Protein AF-A0A942NLH2-F1 (afdb_monomer)

Sequence (158 aa):
MKTIYLIAAFLFSISAQAQQSLKGAYQSKLDSEVIICLMDGYFVETKYNANTKTFNYTWGGPFVKEGNKLNITIHFDSRDKGIVGKTKEIAFGEKHYELIDKGENVLAGNWRMSGRKNGDQFTENPLRARRTYKLLTGTRFQWMAINIDTGEFSGTGG

Solvent-accessible surface area (backbone atoms only — not comparable to full-atom values): 8993 Å² total; per-residue (Å²): 141,83,89,82,82,83,83,82,80,80,81,80,78,78,77,77,74,75,71,77,74,70,52,11,28,30,33,30,73,88,42,79,44,32,39,36,42,26,26,87,49,32,37,38,40,37,34,43,40,81,89,80,69,43,81,75,45,43,35,31,25,47,47,47,80,54,91,56,28,35,44,28,40,25,33,33,29,71,86,48,39,91,53,35,71,38,75,47,78,43,81,44,50,78,90,47,32,45,82,78,33,75,33,75,45,96,75,36,32,64,45,67,63,55,52,49,74,60,87,93,47,75,45,81,40,73,96,56,56,64,44,40,43,36,41,25,22,56,88,52,54,41,36,40,36,35,17,46,79,77,10,48,65,78,49,70,54,107

pLDDT: mean 90.72, std 15.62, range [37.44, 98.81]

Mean predicted aligned error: 7.32 Å

Foldseek 3Di:
DDDDDDDDDDPPPPPPPPDPFDAAKKAWPVARQWIWGGFPQKIKIWRADPVVRDGDWMWIAGWDDDPQKIWTQTQAIPVDLPCQRPIDIDGHDPVTIDGPARLDDPPAHWDKDQWDDDPPDTGGDPDAQFTWIWHDRPPDIKIWTAGRVRNDTPDMDD

Secondary structure (DSSP, 8-state):
-----------------------EEEEESS-TTEEEEEETTEEEEEEEETTTTEEEEEEEEEEEEETTEEEEE-SEESS-GGGTT-EEEEE-STTTEEEEE---STT-EEEE--EEEETTEEEE--S-SEEEEEEE-SS-EEEEEEETTT--EEEEE-

Radius of gyration: 21.12 Å; Cα contacts (8 Å, |Δi|>4): 350; chains: 1; bounding box: 63×53×56 Å

Structure (mmCIF, N/CA/C/O backbone):
data_AF-A0A942NLH2-F1
#
_entry.id   AF-A0A942NLH2-F1
#
loop_
_atom_site.group_PDB
_atom_site.id
_atom_site.type_symbol
_atom_site.label_atom_id
_atom_site.label_alt_id
_atom_site.label_comp_id
_atom_site.label_asym_id
_atom_site.label_entity_id
_atom_site.label_seq_id
_atom_site.pdbx_PDB_ins_code
_atom_site.Cartn_x
_atom_site.Cartn_y
_atom_site.Cartn_z
_atom_site.occupancy
_atom_site.B_iso_or_equiv
_atom_site.auth_seq_id
_atom_site.auth_comp_id
_atom_site.auth_asym_id
_atom_site.auth_atom_id
_atom_site.pdbx_PDB_model_num
ATOM 1 N N . MET A 1 1 ? -50.111 -36.003 -39.743 1.00 45.56 1 MET A N 1
ATOM 2 C CA . MET A 1 1 ? -48.970 -36.079 -38.803 1.00 45.56 1 MET A CA 1
ATOM 3 C C . MET A 1 1 ? -47.982 -34.976 -39.133 1.00 45.56 1 MET A C 1
ATOM 5 O O . MET A 1 1 ? -47.483 -34.989 -40.249 1.00 45.56 1 MET A O 1
ATOM 9 N N . LYS A 1 2 ? -47.744 -34.039 -38.210 1.00 37.44 2 LYS A N 1
ATOM 10 C CA . LYS A 1 2 ? -46.516 -33.228 -38.085 1.00 37.44 2 LYS A CA 1
ATOM 11 C C . LYS A 1 2 ? -46.688 -32.338 -36.851 1.00 37.44 2 LYS A C 1
ATOM 13 O O . LYS A 1 2 ? -47.307 -31.283 -36.915 1.00 37.44 2 LYS A O 1
ATOM 18 N N . THR A 1 3 ? -46.224 -32.836 -35.713 1.00 43.56 3 THR A N 1
ATOM 19 C CA . THR A 1 3 ? -46.195 -32.102 -34.445 1.00 43.56 3 THR A CA 1
ATOM 20 C C . THR A 1 3 ? -44.992 -31.163 -34.485 1.00 43.56 3 THR A C 1
ATOM 22 O O . THR A 1 3 ? -43.865 -31.628 -34.634 1.00 43.56 3 THR A O 1
ATOM 25 N N . ILE A 1 4 ? -45.223 -29.853 -34.414 1.00 52.38 4 ILE A N 1
ATOM 26 C CA . ILE A 1 4 ? -44.161 -28.843 -34.338 1.00 52.38 4 ILE A CA 1
ATOM 27 C C . ILE A 1 4 ? -43.930 -28.544 -32.857 1.00 52.38 4 ILE A C 1
ATOM 29 O O . ILE A 1 4 ? -44.829 -28.054 -32.178 1.00 52.38 4 ILE A O 1
ATOM 33 N N . TYR A 1 5 ? -42.738 -28.860 -32.356 1.00 49.03 5 TYR A N 1
ATOM 34 C CA . TYR A 1 5 ? -42.312 -28.493 -31.008 1.00 49.03 5 TYR A CA 1
ATOM 35 C C . TYR A 1 5 ? -41.670 -27.104 -31.042 1.00 49.03 5 TYR A C 1
ATOM 37 O O . TYR A 1 5 ? -40.651 -26.901 -31.700 1.00 49.03 5 TYR A O 1
ATOM 45 N N . LEU A 1 6 ? -42.274 -26.149 -30.333 1.00 46.84 6 LEU A N 1
ATOM 46 C CA . LEU A 1 6 ? -41.715 -24.820 -30.110 1.00 46.84 6 LEU A CA 1
ATOM 47 C C . LEU A 1 6 ? -40.784 -24.895 -28.887 1.00 46.84 6 LEU A C 1
ATOM 49 O O . LEU A 1 6 ? -41.248 -25.020 -27.756 1.00 46.84 6 LEU A O 1
ATOM 53 N N . ILE A 1 7 ? -39.470 -24.874 -29.108 1.00 54.62 7 ILE A N 1
ATOM 54 C CA . ILE A 1 7 ? -38.478 -24.824 -28.027 1.00 54.62 7 ILE A CA 1
ATOM 55 C C . ILE A 1 7 ? -38.330 -23.360 -27.604 1.00 54.62 7 ILE A C 1
ATOM 57 O O . ILE A 1 7 ? -37.753 -22.551 -28.328 1.00 54.62 7 ILE A O 1
ATOM 61 N N . ALA A 1 8 ? -38.867 -23.012 -26.436 1.00 54.28 8 ALA A N 1
ATOM 62 C CA . ALA A 1 8 ? -38.636 -21.718 -25.805 1.00 54.28 8 ALA A CA 1
ATOM 63 C C . ALA A 1 8 ? -37.242 -21.712 -25.155 1.00 54.28 8 ALA A C 1
ATOM 65 O O . ALA A 1 8 ? -37.018 -22.361 -24.134 1.00 54.28 8 ALA A O 1
ATOM 66 N N . ALA A 1 9 ? -36.290 -21.001 -25.761 1.00 54.25 9 ALA A N 1
ATOM 67 C CA . ALA A 1 9 ? -34.966 -20.786 -25.187 1.00 54.25 9 ALA A CA 1
ATOM 68 C C . ALA A 1 9 ? -35.055 -19.751 -24.053 1.00 54.25 9 ALA A C 1
ATOM 70 O O . ALA A 1 9 ? -35.265 -18.562 -24.291 1.00 54.25 9 ALA A O 1
ATOM 71 N N . PHE A 1 10 ? -34.908 -20.210 -22.811 1.00 53.69 10 PHE A N 1
ATOM 72 C CA . PHE A 1 10 ? -34.820 -19.352 -21.632 1.00 53.69 10 PHE A CA 1
ATOM 73 C C . PHE A 1 10 ? -33.417 -18.723 -21.589 1.00 53.69 10 PHE A C 1
ATOM 75 O O . PHE A 1 10 ? -32.443 -19.371 -21.206 1.00 53.69 10 PHE A O 1
ATOM 82 N N . LEU A 1 11 ? -33.293 -17.470 -22.031 1.00 49.75 11 LEU A N 1
ATOM 83 C CA . LEU A 1 11 ? -32.076 -16.675 -21.862 1.00 49.75 11 LEU A CA 1
ATOM 84 C C . LEU A 1 11 ? -31.926 -16.330 -20.375 1.00 49.75 11 LEU A C 1
ATOM 86 O O . LEU A 1 11 ? -32.541 -15.390 -19.876 1.00 49.75 11 LEU A O 1
ATOM 90 N N . PHE A 1 12 ? -31.119 -17.109 -19.655 1.00 51.16 12 PHE A N 1
ATOM 91 C CA . PHE A 1 12 ? -30.641 -16.728 -18.330 1.00 51.16 12 PHE A CA 1
ATOM 92 C C . PHE A 1 12 ? -29.673 -15.551 -18.487 1.00 51.16 12 PHE A C 1
ATOM 94 O O . PHE A 1 12 ? -28.493 -15.723 -18.790 1.00 51.16 12 PHE A O 1
ATOM 101 N N . SER A 1 13 ? -30.184 -14.338 -18.297 1.00 52.41 13 SER A N 1
ATOM 102 C CA . SER A 1 13 ? -29.369 -13.139 -18.136 1.00 52.41 13 SER A CA 1
ATOM 103 C C . SER A 1 13 ? -28.588 -13.261 -16.829 1.00 52.41 13 SER A C 1
ATOM 105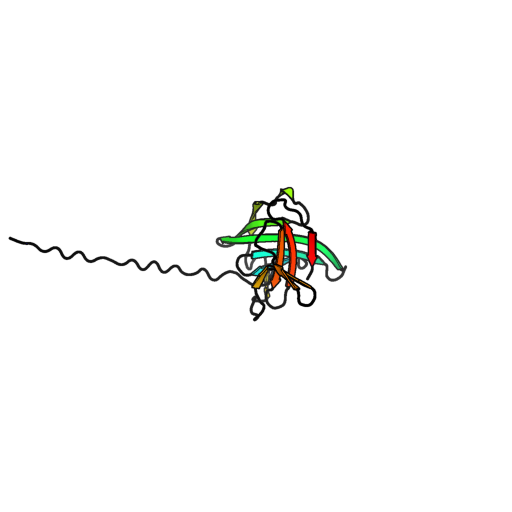 O O . SER A 1 13 ? -29.092 -12.917 -15.761 1.00 52.41 13 SER A O 1
ATOM 107 N N . ILE A 1 14 ? -27.360 -13.778 -16.893 1.00 56.88 14 ILE A N 1
ATOM 108 C CA . ILE A 1 14 ? -26.414 -13.691 -15.780 1.00 56.88 14 ILE A CA 1
ATOM 109 C C . ILE A 1 14 ? -26.035 -12.214 -15.663 1.00 56.88 14 ILE A C 1
ATOM 111 O O . ILE A 1 14 ? -25.133 -11.726 -16.343 1.00 56.88 14 ILE A O 1
ATOM 115 N N . SER A 1 15 ? -26.753 -11.472 -14.825 1.00 53.16 15 SER A N 1
ATOM 116 C CA . SER A 1 15 ? -26.301 -10.163 -14.378 1.00 53.16 15 SER A CA 1
ATOM 117 C C . SER A 1 15 ? -25.074 -10.389 -13.500 1.00 53.16 15 SER A C 1
ATOM 119 O O . SER A 1 15 ? -25.201 -10.686 -12.312 1.00 53.16 15 SER A O 1
ATOM 121 N N . ALA A 1 16 ? -23.880 -10.287 -14.083 1.00 48.81 16 ALA A N 1
ATOM 122 C CA . ALA A 1 16 ? -22.665 -10.098 -13.310 1.00 48.81 16 ALA A CA 1
ATOM 123 C C . ALA A 1 16 ? -22.817 -8.760 -12.575 1.00 48.81 16 ALA A C 1
ATOM 125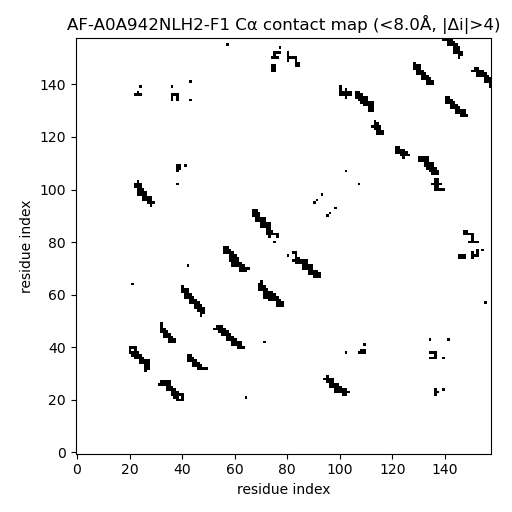 O O . ALA A 1 16 ? -22.589 -7.695 -13.148 1.00 48.81 16 ALA A O 1
ATOM 126 N N . GLN A 1 17 ? -23.281 -8.795 -11.323 1.00 48.09 17 GLN A N 1
ATOM 127 C CA . GLN A 1 17 ? -23.164 -7.644 -10.442 1.00 48.09 17 GLN A CA 1
ATOM 128 C C . GLN A 1 17 ? -21.669 -7.375 -10.306 1.00 48.09 17 GLN A C 1
ATOM 130 O O . GLN A 1 17 ? -20.951 -8.134 -9.657 1.00 48.09 17 GLN A O 1
ATOM 135 N N . ALA A 1 18 ? -21.186 -6.331 -10.981 1.00 47.88 18 ALA A N 1
ATOM 136 C CA . ALA A 1 18 ? -19.848 -5.820 -10.758 1.00 47.88 18 ALA A CA 1
ATOM 137 C C . ALA A 1 18 ? -19.754 -5.490 -9.267 1.00 47.88 18 ALA A C 1
ATOM 139 O O . ALA A 1 18 ? -20.413 -4.567 -8.788 1.00 47.88 18 ALA A O 1
ATOM 140 N N . GLN A 1 19 ? -19.004 -6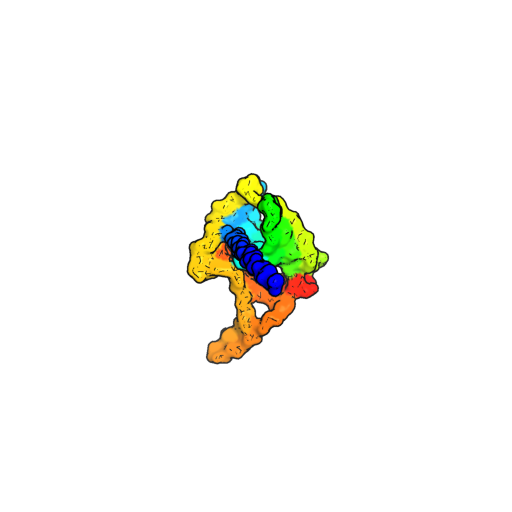.301 -8.520 1.00 51.44 19 GLN A N 1
ATOM 141 C CA . GLN A 1 19 ? -18.773 -6.059 -7.108 1.00 51.44 19 GLN A CA 1
ATOM 142 C C . GLN A 1 19 ? -18.157 -4.670 -6.991 1.00 51.44 19 GLN A C 1
ATOM 144 O O . GLN A 1 19 ? -17.072 -4.429 -7.521 1.00 51.44 19 GLN A O 1
ATOM 149 N N . GLN A 1 20 ? -18.873 -3.747 -6.348 1.00 58.09 20 GLN A N 1
ATOM 150 C CA . GLN A 1 20 ? -18.378 -2.398 -6.132 1.00 58.09 20 GLN A CA 1
ATOM 151 C C . GLN A 1 20 ? -17.035 -2.521 -5.408 1.00 58.09 20 GLN A C 1
ATOM 153 O O . GLN A 1 20 ? -16.955 -3.088 -4.315 1.00 58.09 20 GLN A O 1
ATOM 158 N N . SER A 1 21 ? -15.960 -2.096 -6.073 1.00 77.12 21 SER A N 1
ATOM 159 C CA . SER A 1 21 ? -14.607 -2.309 -5.576 1.00 77.12 21 SER A CA 1
ATOM 160 C C . SER A 1 21 ? -14.449 -1.558 -4.260 1.00 77.12 21 SER A C 1
ATOM 162 O O . SER A 1 21 ? -14.579 -0.331 -4.229 1.00 77.12 21 SER A O 1
ATOM 164 N N . LEU A 1 22 ? -14.185 -2.293 -3.178 1.00 93.69 22 LEU A N 1
ATOM 165 C CA . LEU A 1 22 ? -13.861 -1.710 -1.883 1.00 93.69 22 LEU A CA 1
ATOM 166 C C . LEU A 1 22 ? -12.713 -0.707 -2.065 1.00 93.69 22 LEU A C 1
ATOM 168 O O . LEU A 1 22 ? -11.671 -1.051 -2.623 1.00 93.69 22 LEU A O 1
ATOM 172 N N . LYS A 1 23 ? -12.917 0.527 -1.607 1.00 96.81 23 LYS A N 1
ATOM 173 C CA . LYS A 1 23 ? -11.959 1.620 -1.756 1.00 96.81 23 LYS A CA 1
ATOM 174 C C . LYS A 1 23 ? -12.015 2.568 -0.566 1.00 96.81 23 LYS A C 1
ATOM 176 O O . LYS A 1 23 ? -13.016 2.606 0.144 1.00 96.81 23 LYS A O 1
ATOM 181 N N . GLY A 1 24 ? -10.959 3.353 -0.399 1.00 97.62 24 GLY A N 1
ATOM 182 C CA . GLY A 1 24 ? -10.841 4.356 0.653 1.00 97.62 24 GLY A CA 1
ATOM 183 C C . GLY A 1 24 ? -9.608 4.154 1.521 1.00 97.62 24 GLY A C 1
ATOM 184 O O . GLY A 1 24 ? -8.810 3.244 1.285 1.00 97.62 24 GLY A O 1
ATOM 185 N N . ALA A 1 25 ? -9.448 5.017 2.518 1.00 98.38 25 ALA A N 1
ATOM 186 C CA . ALA A 1 25 ? -8.442 4.853 3.555 1.00 98.38 25 ALA A CA 1
ATOM 187 C C . ALA A 1 25 ? -9.105 4.544 4.895 1.00 98.38 25 ALA A C 1
ATOM 189 O O . ALA A 1 25 ? -10.146 5.104 5.249 1.00 98.38 25 ALA A O 1
ATOM 190 N N . TYR A 1 26 ? -8.473 3.647 5.634 1.00 98.50 26 TYR A N 1
ATOM 191 C CA . TYR A 1 26 ? -8.993 3.057 6.849 1.00 98.50 26 TYR A CA 1
ATOM 192 C C . TYR A 1 26 ? -7.927 3.119 7.936 1.00 98.50 26 TYR A C 1
ATOM 194 O O . TYR A 1 26 ? -6.792 2.705 7.710 1.00 98.50 26 TYR A O 1
ATOM 202 N N . GLN A 1 27 ? -8.286 3.614 9.113 1.00 98.56 27 GLN A N 1
ATOM 203 C CA . GLN A 1 27 ? -7.422 3.596 10.288 1.00 98.56 27 GLN A CA 1
ATOM 204 C C . GLN A 1 27 ? -7.740 2.370 11.139 1.00 98.56 27 GLN A C 1
ATOM 206 O O . GLN A 1 27 ? -8.907 2.040 11.353 1.00 98.56 27 GLN A O 1
ATOM 211 N N . SER A 1 28 ? -6.713 1.673 11.620 1.00 98.44 28 SER A N 1
ATOM 212 C CA . SER A 1 28 ? -6.903 0.572 12.565 1.00 98.44 28 SER A CA 1
ATOM 213 C C . SER A 1 28 ? -7.409 1.096 13.906 1.00 98.44 28 SER A C 1
ATOM 215 O O . SER A 1 28 ? -6.860 2.040 14.470 1.00 98.44 28 SER A O 1
ATOM 217 N N . LYS A 1 29 ? -8.435 0.436 14.450 1.00 98.31 29 LYS A N 1
ATOM 218 C CA . LYS A 1 29 ? -8.952 0.726 15.796 1.00 98.31 29 LYS A CA 1
ATOM 219 C C . LYS A 1 29 ? -8.059 0.171 16.908 1.00 98.31 29 LYS A C 1
ATOM 221 O O . LYS A 1 29 ? -8.173 0.608 18.046 1.00 98.31 29 LYS A O 1
ATOM 226 N N . LEU A 1 30 ? -7.195 -0.797 16.591 1.00 97.75 30 LEU A N 1
ATOM 227 C CA . LEU A 1 30 ? -6.228 -1.364 17.537 1.00 97.75 30 LEU A CA 1
ATOM 228 C C . LEU A 1 30 ? -4.980 -0.482 17.671 1.00 97.75 30 LEU A C 1
ATOM 230 O O . LEU A 1 30 ? -4.381 -0.422 18.740 1.00 97.75 30 LEU A O 1
ATOM 234 N N . ASP A 1 31 ? -4.581 0.168 16.579 1.00 97.75 31 ASP A N 1
ATOM 235 C CA . ASP A 1 31 ? -3.362 0.969 16.497 1.00 97.75 31 ASP A CA 1
ATOM 236 C C . ASP A 1 31 ? -3.566 2.113 15.498 1.00 97.75 31 ASP A C 1
ATOM 238 O O . ASP A 1 31 ? -3.544 1.903 14.285 1.00 97.75 31 ASP A O 1
ATOM 242 N N . SER A 1 32 ? -3.766 3.330 16.002 1.00 97.19 32 SER A N 1
ATOM 243 C CA . SER A 1 32 ? -4.086 4.497 15.174 1.00 97.19 32 SER A CA 1
ATOM 244 C C . SER A 1 32 ? -2.944 4.933 14.244 1.00 97.19 32 SER A C 1
ATOM 246 O O . SER A 1 32 ? -3.182 5.718 13.323 1.00 97.19 32 SER A O 1
ATOM 248 N N . GLU A 1 33 ? -1.727 4.405 14.424 1.00 98.00 33 GLU A N 1
ATOM 249 C CA . GLU A 1 33 ? -0.593 4.617 13.514 1.00 98.00 33 GLU A CA 1
ATOM 250 C C . GLU A 1 33 ? -0.668 3.749 12.250 1.00 98.00 33 GLU A C 1
ATOM 252 O O . GLU A 1 33 ? 0.100 3.969 11.310 1.00 98.00 33 GLU A O 1
ATOM 257 N N . VAL A 1 34 ? -1.557 2.749 12.225 1.00 98.56 34 VAL A N 1
ATOM 258 C CA . VAL A 1 34 ? -1.739 1.833 11.095 1.00 98.56 34 VAL A CA 1
ATOM 259 C C . VAL A 1 34 ? -2.859 2.337 10.194 1.00 98.56 34 VAL A C 1
ATOM 261 O O . VAL A 1 34 ?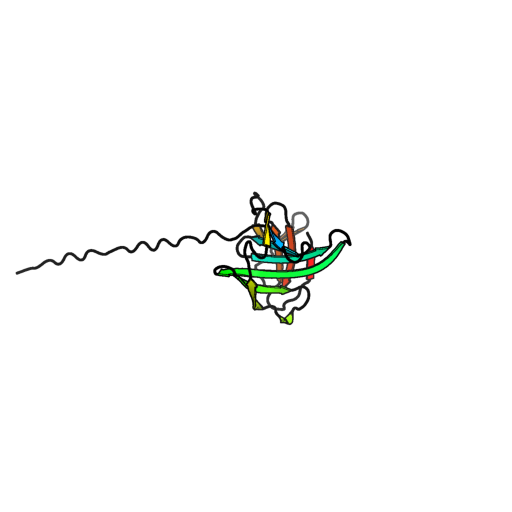 -4.032 2.366 10.581 1.00 98.56 34 VAL A O 1
ATOM 264 N N . ILE A 1 35 ? -2.491 2.676 8.960 1.00 98.44 35 ILE A N 1
ATOM 265 C CA . ILE A 1 35 ? -3.409 3.101 7.905 1.00 98.44 35 ILE A CA 1
ATOM 266 C C . ILE A 1 35 ? -3.380 2.086 6.767 1.00 98.44 35 ILE A C 1
ATOM 268 O O . ILE A 1 35 ? -2.315 1.732 6.265 1.00 98.44 35 ILE A O 1
ATOM 272 N N . ILE A 1 36 ? -4.563 1.671 6.322 1.00 98.50 36 ILE A N 1
ATOM 273 C CA . ILE A 1 36 ? -4.768 0.890 5.105 1.00 98.50 36 ILE A CA 1
ATOM 274 C C . ILE A 1 36 ? -5.344 1.808 4.034 1.00 98.50 36 ILE A C 1
ATOM 276 O O . ILE A 1 36 ? -6.369 2.446 4.253 1.00 98.50 36 ILE A O 1
ATOM 280 N N . CYS A 1 37 ? -4.734 1.828 2.857 1.00 98.56 37 CYS A N 1
ATOM 281 C CA . CYS A 1 37 ? -5.298 2.438 1.663 1.00 98.56 37 CYS A CA 1
ATOM 282 C C . CYS A 1 37 ? -5.709 1.346 0.668 1.00 98.56 37 CYS A C 1
ATOM 284 O O . CYS A 1 37 ? -4.923 0.452 0.348 1.00 98.56 37 CYS A O 1
ATOM 286 N N . LEU A 1 38 ? -6.942 1.442 0.172 1.00 98.19 38 LEU A N 1
ATOM 287 C CA . LEU A 1 38 ? -7.533 0.538 -0.807 1.00 98.19 38 LEU A CA 1
ATOM 288 C C . LEU A 1 38 ? -7.957 1.328 -2.037 1.00 98.19 38 LEU A C 1
ATOM 290 O O . LEU A 1 38 ? -8.754 2.263 -1.930 1.00 98.19 38 LEU A O 1
ATOM 294 N N . MET A 1 39 ? -7.445 0.947 -3.202 1.00 97.69 39 MET A N 1
ATOM 295 C CA . MET A 1 39 ? -7.880 1.524 -4.470 1.00 97.69 39 MET A CA 1
ATOM 296 C C . MET A 1 39 ? -7.619 0.565 -5.627 1.00 97.69 39 MET A C 1
ATOM 298 O O . MET A 1 39 ? -6.579 -0.089 -5.653 1.00 97.69 39 MET A O 1
ATOM 302 N N . ASP A 1 40 ? -8.556 0.480 -6.571 1.00 96.25 40 ASP A N 1
ATOM 303 C CA . ASP A 1 40 ? -8.446 -0.329 -7.795 1.00 96.25 40 ASP A CA 1
ATOM 304 C C . ASP A 1 40 ? -7.991 -1.781 -7.546 1.00 96.25 40 ASP A C 1
ATOM 306 O O . ASP A 1 40 ? -7.127 -2.319 -8.239 1.00 96.25 40 ASP A O 1
ATOM 310 N N . GLY A 1 41 ? -8.537 -2.412 -6.499 1.00 96.81 41 GLY A N 1
ATOM 311 C CA . GLY A 1 41 ? -8.193 -3.788 -6.116 1.00 96.81 41 GLY A CA 1
ATOM 312 C C . GLY A 1 41 ? -6.793 -3.954 -5.515 1.00 96.81 41 GLY A C 1
ATOM 313 O O . GLY A 1 41 ? -6.317 -5.079 -5.375 1.00 96.81 41 GLY A O 1
ATOM 314 N N . TYR A 1 42 ? -6.124 -2.859 -5.151 1.00 98.06 42 TYR A N 1
ATOM 315 C CA . TYR A 1 42 ? -4.805 -2.860 -4.531 1.00 98.06 42 TYR A CA 1
ATOM 316 C C . TYR A 1 42 ? -4.864 -2.369 -3.085 1.00 98.06 42 TYR A C 1
ATOM 318 O O . TYR A 1 42 ? -5.541 -1.391 -2.768 1.00 98.06 42 TYR A O 1
ATOM 326 N N . PHE A 1 43 ? -4.151 -3.077 -2.218 1.00 98.50 43 PHE A N 1
ATOM 327 C CA . PHE A 1 43 ? -4.063 -2.853 -0.784 1.00 98.50 43 PHE A CA 1
ATOM 328 C C . PHE A 1 43 ? -2.656 -2.377 -0.443 1.00 98.50 43 PHE A C 1
ATOM 330 O O . PHE A 1 43 ? -1.670 -2.963 -0.902 1.00 98.50 43 PHE A O 1
ATOM 337 N N . VAL A 1 44 ? -2.565 -1.348 0.395 1.00 98.69 44 VAL A N 1
ATOM 338 C CA . VAL A 1 44 ? -1.321 -0.946 1.053 1.00 98.69 44 VAL A CA 1
ATOM 339 C C . VAL A 1 44 ? -1.611 -0.635 2.511 1.00 98.69 44 VAL A C 1
ATOM 341 O O . VAL A 1 44 ? -2.461 0.200 2.801 1.00 98.69 44 VAL A O 1
ATOM 344 N N . GLU A 1 45 ? -0.885 -1.278 3.417 1.00 98.69 45 GLU A N 1
ATOM 345 C CA . GLU A 1 45 ? -0.879 -0.957 4.841 1.00 98.69 45 GLU A CA 1
ATOM 346 C C . GLU A 1 45 ? 0.456 -0.328 5.205 1.00 98.69 45 GLU A C 1
ATOM 348 O O . GLU A 1 45 ? 1.512 -0.861 4.862 1.00 98.69 45 GLU A O 1
ATOM 353 N N . THR A 1 46 ? 0.406 0.780 5.934 1.00 98.69 46 THR A N 1
ATOM 354 C CA . THR A 1 46 ? 1.589 1.468 6.443 1.00 98.69 46 THR A CA 1
ATOM 355 C C . THR A 1 46 ? 1.400 1.764 7.920 1.00 98.69 46 THR A C 1
ATOM 357 O O . THR A 1 46 ? 0.351 2.265 8.328 1.00 98.69 46 THR A O 1
ATOM 360 N N . LYS A 1 47 ? 2.441 1.494 8.713 1.00 98.56 47 LYS A N 1
ATOM 361 C CA . LYS A 1 47 ? 2.541 1.957 10.094 1.00 98.56 47 LYS A CA 1
ATOM 362 C C . LYS A 1 47 ? 3.563 3.082 10.191 1.00 98.56 47 LYS A C 1
ATOM 364 O O . LYS A 1 47 ? 4.759 2.866 9.969 1.00 98.56 47 LYS A O 1
ATOM 369 N N . TYR A 1 48 ? 3.097 4.264 10.573 1.00 98.06 48 TYR A N 1
ATOM 370 C CA . TYR A 1 48 ? 3.930 5.453 10.720 1.00 98.06 48 TYR A CA 1
ATOM 371 C C . TYR A 1 48 ? 3.489 6.276 11.929 1.00 98.06 48 TYR A C 1
ATOM 373 O O . TYR A 1 48 ? 2.321 6.637 12.057 1.00 98.06 48 TYR A O 1
ATOM 381 N N . ASN A 1 49 ? 4.441 6.614 12.797 1.00 97.25 49 ASN A N 1
ATOM 382 C CA . ASN A 1 49 ? 4.189 7.492 13.929 1.00 97.25 49 ASN A CA 1
ATOM 383 C C . ASN A 1 49 ? 4.428 8.948 13.510 1.00 97.25 49 ASN A C 1
ATOM 385 O O . ASN A 1 49 ? 5.569 9.371 13.314 1.00 97.25 49 ASN A O 1
ATOM 389 N N . ALA A 1 50 ? 3.350 9.726 13.405 1.00 92.81 50 ALA A N 1
ATOM 390 C CA . ALA A 1 50 ? 3.417 11.126 12.988 1.00 92.81 50 ALA A CA 1
ATOM 391 C C . ALA A 1 50 ? 4.108 12.048 14.009 1.00 92.81 50 ALA A C 1
ATOM 393 O O . ALA A 1 50 ? 4.739 13.026 13.609 1.00 92.81 50 ALA A O 1
ATOM 394 N N . ASN A 1 51 ? 4.036 11.723 15.303 1.00 95.38 51 ASN A N 1
ATOM 395 C CA . ASN A 1 51 ? 4.622 12.535 16.372 1.00 95.38 51 ASN A CA 1
ATOM 396 C C . ASN A 1 51 ? 6.148 12.392 16.409 1.00 95.38 51 ASN A C 1
ATOM 398 O O . ASN A 1 51 ? 6.870 13.384 16.474 1.00 95.38 51 ASN A O 1
ATOM 402 N N . THR A 1 52 ? 6.644 11.156 16.341 1.00 97.19 52 THR A N 1
ATOM 403 C CA . THR A 1 52 ? 8.082 10.846 16.377 1.00 97.19 52 THR A CA 1
ATOM 404 C C . THR A 1 52 ? 8.724 10.837 14.993 1.00 97.19 52 THR A C 1
ATOM 406 O O . THR A 1 52 ? 9.943 10.754 14.891 1.00 97.19 52 THR A O 1
ATOM 409 N N . LYS A 1 53 ? 7.918 10.941 13.928 1.00 96.00 53 LYS A N 1
ATOM 410 C CA . LYS A 1 53 ? 8.337 10.829 12.523 1.00 96.00 53 LYS A CA 1
ATOM 411 C C . LYS A 1 53 ? 9.010 9.491 12.202 1.00 96.00 53 LYS A C 1
ATOM 413 O O . LYS A 1 53 ? 9.925 9.420 11.383 1.00 96.00 53 LYS A O 1
ATOM 418 N N . THR A 1 54 ? 8.550 8.425 12.853 1.00 97.56 54 THR A N 1
ATOM 419 C CA . THR A 1 54 ? 9.142 7.089 12.727 1.00 97.56 54 THR A CA 1
ATOM 420 C C . THR A 1 54 ? 8.343 6.237 11.751 1.00 97.56 54 THR A C 1
ATOM 422 O O . THR A 1 54 ? 7.172 5.930 11.982 1.00 97.56 54 THR A O 1
ATOM 425 N N . PHE A 1 55 ? 9.000 5.812 10.674 1.00 97.75 55 PHE A N 1
ATOM 426 C CA . PHE A 1 55 ? 8.489 4.776 9.783 1.00 97.75 55 PHE A CA 1
ATOM 427 C C . PHE A 1 55 ? 8.760 3.391 10.372 1.00 97.75 55 PHE A C 1
ATOM 429 O O . PHE A 1 55 ? 9.907 3.065 10.670 1.00 97.75 55 PHE A O 1
ATOM 436 N N . ASN A 1 56 ? 7.708 2.579 10.520 1.00 98.31 56 ASN A N 1
ATOM 437 C CA . ASN A 1 56 ? 7.830 1.215 11.034 1.00 98.31 56 ASN A CA 1
ATOM 438 C C . ASN A 1 56 ? 7.823 0.191 9.897 1.00 98.31 56 ASN A C 1
ATOM 440 O O . ASN A 1 56 ? 8.743 -0.615 9.784 1.00 98.31 56 ASN A O 1
ATOM 444 N N . TYR A 1 57 ? 6.779 0.194 9.065 1.00 98.62 57 TYR A N 1
ATOM 445 C CA . TYR A 1 57 ? 6.692 -0.704 7.917 1.00 98.62 57 TYR A CA 1
ATOM 446 C C . TYR A 1 57 ? 5.652 -0.254 6.897 1.00 98.62 57 TYR A C 1
ATOM 448 O O . TYR A 1 57 ? 4.721 0.485 7.218 1.00 98.62 57 TYR A O 1
ATOM 456 N N . THR A 1 58 ? 5.778 -0.790 5.685 1.00 98.75 58 THR A N 1
ATOM 457 C CA . THR A 1 58 ? 4.710 -0.826 4.690 1.00 98.75 58 THR A CA 1
ATOM 458 C C . THR A 1 58 ? 4.698 -2.180 3.989 1.00 98.75 58 THR A C 1
ATOM 460 O O . THR A 1 58 ? 5.748 -2.796 3.792 1.00 98.75 58 THR A O 1
ATOM 463 N N . TRP A 1 59 ? 3.522 -2.664 3.617 1.00 98.81 59 TRP A N 1
ATOM 464 C CA . TRP A 1 59 ? 3.377 -3.869 2.809 1.00 98.81 59 TRP A CA 1
ATOM 465 C C . TRP A 1 59 ? 2.099 -3.799 1.987 1.00 98.81 59 TRP A C 1
ATOM 467 O O . TRP A 1 59 ? 1.177 -3.040 2.300 1.00 98.81 59 TRP A O 1
ATOM 477 N N . GLY A 1 60 ? 2.033 -4.583 0.917 1.00 98.50 60 GLY A N 1
ATOM 478 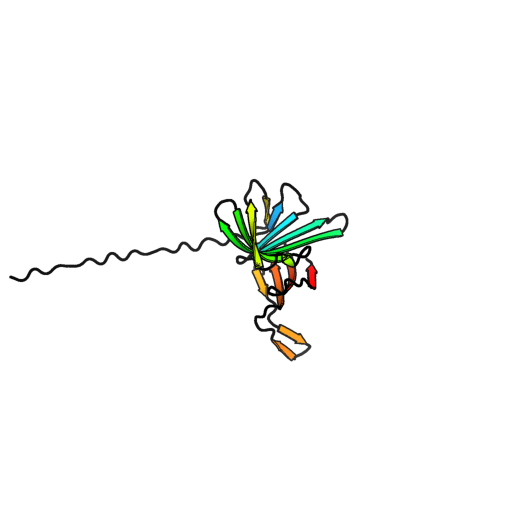C CA . GLY A 1 60 ? 0.837 -4.566 0.099 1.00 98.50 60 GLY A CA 1
ATOM 479 C C . GLY A 1 60 ? 0.879 -5.405 -1.159 1.00 98.50 60 GLY A C 1
ATOM 480 O O . GLY A 1 60 ? 1.841 -6.121 -1.448 1.00 98.50 60 GLY A O 1
ATOM 481 N N . GLY A 1 61 ? -0.210 -5.300 -1.910 1.00 98.44 61 GLY A N 1
ATOM 482 C CA . GLY A 1 61 ? -0.462 -6.082 -3.107 1.00 98.44 61 GLY A CA 1
ATOM 483 C C . GLY A 1 61 ? -1.942 -6.119 -3.489 1.00 98.44 61 GLY A C 1
ATOM 484 O O . GLY A 1 61 ? -2.764 -5.457 -2.852 1.00 98.44 61 GLY A O 1
ATOM 485 N N . PRO A 1 62 ? -2.302 -6.866 -4.543 1.00 98.12 62 PRO A N 1
ATOM 486 C CA . PRO A 1 62 ? -3.681 -7.054 -4.952 1.00 98.12 62 PRO A CA 1
ATOM 487 C C . PRO A 1 62 ? -4.460 -7.765 -3.853 1.00 98.12 62 PRO A C 1
ATOM 489 O O . PRO A 1 62 ? -3.931 -8.678 -3.211 1.00 98.12 62 PRO A O 1
ATOM 492 N N . PHE A 1 63 ? -5.716 -7.378 -3.667 1.00 97.88 63 PHE A N 1
ATOM 493 C CA . PHE A 1 63 ? -6.587 -8.008 -2.687 1.00 97.88 63 PHE A CA 1
ATOM 494 C C . PHE A 1 63 ? -7.905 -8.476 -3.296 1.00 97.88 63 PHE A C 1
ATOM 496 O O . PHE A 1 63 ? -8.420 -7.897 -4.252 1.00 97.88 63 PHE A O 1
ATOM 503 N N . VAL A 1 64 ? -8.484 -9.495 -2.669 1.00 96.56 64 VAL A N 1
ATOM 504 C CA . VAL A 1 64 ? -9.866 -9.929 -2.882 1.00 96.56 64 VAL A CA 1
ATOM 505 C C . VAL A 1 64 ? -10.613 -9.805 -1.559 1.00 96.56 64 VAL A C 1
ATOM 507 O O . VAL A 1 64 ? -10.088 -10.169 -0.507 1.00 96.56 64 VAL A O 1
ATOM 510 N N . LYS A 1 65 ? -11.830 -9.252 -1.595 1.00 94.69 65 LYS A N 1
ATOM 511 C CA . LYS A 1 65 ? -12.702 -9.163 -0.418 1.00 94.69 65 LYS A CA 1
ATOM 512 C C . LYS A 1 65 ? -13.637 -10.365 -0.358 1.00 94.69 65 LYS A C 1
ATOM 514 O O . LYS A 1 65 ? -14.430 -10.563 -1.273 1.00 94.69 65 LYS A O 1
ATOM 519 N N . GLU A 1 66 ? -13.623 -11.066 0.772 1.00 94.12 66 GLU A N 1
ATOM 520 C CA . GLU A 1 66 ? -14.500 -12.204 1.059 1.00 94.12 66 GLU A CA 1
ATOM 521 C C . GLU A 1 66 ? -15.140 -12.022 2.438 1.00 94.12 66 GLU A C 1
ATOM 523 O O . GLU A 1 66 ? -14.500 -12.181 3.478 1.00 94.12 66 GLU A O 1
ATOM 528 N N . GLY A 1 67 ? -16.412 -11.613 2.464 1.00 92.50 67 GLY A N 1
ATOM 529 C CA . GLY A 1 67 ? -17.107 -11.284 3.710 1.00 92.50 67 GLY A CA 1
ATOM 530 C C . GLY A 1 67 ? -16.337 -10.251 4.545 1.00 92.50 67 GLY A C 1
ATOM 531 O O . GLY A 1 67 ? -16.053 -9.140 4.082 1.00 92.50 67 GLY A O 1
ATOM 532 N N . ASN A 1 68 ? -15.966 -10.635 5.770 1.00 93.94 68 ASN A N 1
ATOM 533 C CA . ASN A 1 68 ? -15.234 -9.801 6.733 1.00 93.94 68 ASN A CA 1
ATOM 534 C C . ASN A 1 68 ? -13.713 -10.002 6.673 1.00 93.94 68 ASN A C 1
ATOM 536 O O . ASN A 1 68 ? -13.025 -9.856 7.685 1.00 93.94 68 ASN A O 1
ATOM 540 N N . LYS A 1 69 ? -13.188 -10.395 5.512 1.00 96.25 69 LYS A N 1
ATOM 541 C CA . LYS A 1 69 ? -11.768 -10.666 5.302 1.00 96.25 69 LYS A CA 1
ATOM 542 C C . LYS A 1 69 ? -11.279 -10.041 4.003 1.00 96.25 69 LYS A C 1
ATOM 544 O O . LYS A 1 69 ? -12.056 -9.856 3.061 1.00 96.25 69 LYS A O 1
ATOM 549 N N . LEU A 1 70 ? -9.987 -9.731 3.965 1.00 97.75 70 LEU A N 1
ATOM 550 C CA . LEU A 1 70 ? -9.250 -9.469 2.734 1.00 97.75 70 LEU A CA 1
ATOM 551 C C . LEU A 1 70 ? -8.192 -10.557 2.561 1.00 97.75 70 LEU A C 1
ATOM 553 O O . LEU A 1 70 ? -7.442 -10.837 3.495 1.00 97.75 70 LEU A O 1
ATOM 557 N N . ASN A 1 71 ? -8.120 -11.122 1.360 1.00 98.19 71 ASN A N 1
ATOM 558 C CA . ASN A 1 71 ? -7.054 -12.011 0.917 1.00 98.19 71 ASN A CA 1
ATOM 559 C C . ASN A 1 71 ? -6.084 -11.200 0.056 1.00 98.19 71 ASN A C 1
ATOM 561 O O . ASN A 1 71 ? -6.452 -10.784 -1.041 1.00 98.19 71 ASN A O 1
ATOM 565 N N . ILE A 1 72 ? -4.871 -10.943 0.550 1.00 98.69 72 ILE A N 1
ATOM 566 C CA . ILE A 1 72 ? -3.860 -10.117 -0.119 1.00 98.69 72 ILE A CA 1
ATOM 567 C C . ILE A 1 72 ? -2.777 -11.020 -0.697 1.00 98.69 72 ILE A C 1
ATOM 569 O O . ILE A 1 72 ? -2.139 -11.765 0.043 1.00 98.69 72 ILE A O 1
ATOM 573 N N . THR A 1 73 ? -2.511 -10.915 -1.997 1.00 98.62 73 THR A N 1
ATOM 574 C CA . THR A 1 73 ? -1.292 -11.486 -2.589 1.00 98.62 73 THR A CA 1
ATOM 575 C C . THR A 1 73 ? -0.152 -10.504 -2.377 1.00 98.62 73 THR A C 1
ATOM 577 O O . THR A 1 73 ? -0.200 -9.389 -2.886 1.00 98.62 73 THR A O 1
ATOM 580 N N . ILE A 1 74 ? 0.867 -10.884 -1.610 1.00 98.75 74 ILE A N 1
ATOM 581 C CA . ILE A 1 74 ? 1.924 -9.960 -1.197 1.00 98.75 74 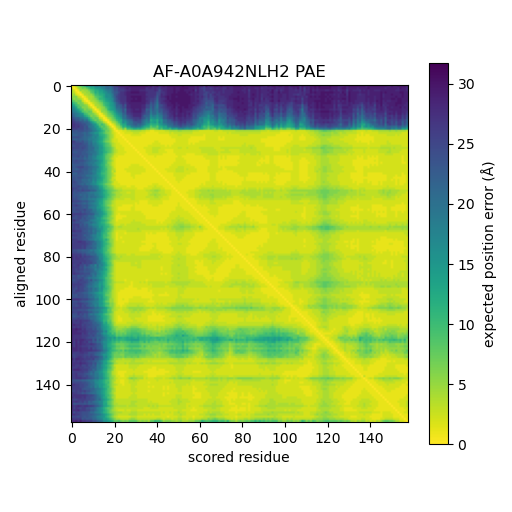ILE A CA 1
ATOM 582 C C . ILE A 1 74 ? 2.833 -9.660 -2.388 1.00 98.75 74 ILE A C 1
ATOM 584 O O . ILE A 1 74 ? 3.568 -10.522 -2.859 1.00 98.75 74 ILE A O 1
ATOM 588 N N . HIS A 1 75 ? 2.807 -8.416 -2.859 1.00 98.31 75 HIS A N 1
ATOM 589 C CA . HIS A 1 75 ? 3.734 -7.902 -3.867 1.00 98.31 75 HIS A CA 1
ATOM 590 C C . HIS A 1 75 ? 4.998 -7.301 -3.246 1.00 98.31 75 HIS A C 1
ATOM 592 O O . HIS A 1 75 ? 6.029 -7.230 -3.910 1.00 98.31 75 HIS A O 1
ATOM 598 N N . PHE A 1 76 ? 4.908 -6.826 -2.003 1.00 98.62 76 PHE A N 1
ATOM 599 C CA . PHE A 1 76 ? 6.034 -6.310 -1.233 1.00 98.62 76 PHE A CA 1
ATOM 600 C C . PHE A 1 76 ? 5.719 -6.318 0.263 1.00 98.62 76 PHE A C 1
ATOM 602 O O . PHE A 1 76 ? 4.566 -6.148 0.664 1.00 98.62 76 PHE A O 1
ATOM 609 N N . ASP A 1 77 ? 6.762 -6.432 1.076 1.00 98.62 77 ASP A N 1
ATOM 610 C CA . ASP A 1 77 ? 6.753 -6.114 2.501 1.00 98.62 77 ASP A CA 1
ATOM 611 C C . ASP A 1 77 ? 8.121 -5.513 2.839 1.00 98.62 77 ASP A C 1
ATOM 613 O O . ASP A 1 77 ? 9.157 -6.093 2.515 1.00 98.62 77 ASP A O 1
ATOM 617 N N . SER A 1 78 ? 8.142 -4.323 3.440 1.00 98.50 78 SER A N 1
ATOM 618 C CA . SER A 1 78 ? 9.390 -3.618 3.754 1.00 98.50 78 SER A CA 1
ATOM 619 C C . SER A 1 78 ? 10.215 -4.302 4.847 1.00 98.50 78 SER A C 1
ATOM 621 O O . SER A 1 78 ? 11.348 -3.895 5.089 1.00 98.50 78 SER A O 1
ATOM 623 N N . ARG A 1 79 ? 9.643 -5.288 5.549 1.00 98.38 79 ARG A N 1
ATOM 624 C CA . ARG A 1 79 ?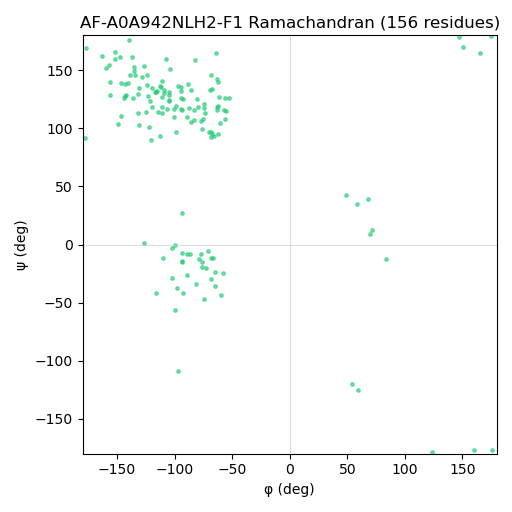 10.285 -6.021 6.648 1.00 98.38 79 ARG A CA 1
ATOM 625 C C . ARG A 1 79 ? 10.860 -7.355 6.191 1.00 98.38 79 ARG A C 1
ATOM 627 O O . ARG A 1 79 ? 11.909 -7.754 6.682 1.00 98.38 79 ARG A O 1
ATOM 634 N N . ASP A 1 80 ? 10.169 -8.047 5.286 1.00 97.81 80 ASP A N 1
ATOM 635 C CA . ASP A 1 80 ? 10.544 -9.392 4.849 1.00 97.81 80 ASP A CA 1
ATOM 636 C C . ASP A 1 80 ? 10.184 -9.633 3.378 1.00 97.81 80 ASP A C 1
ATOM 638 O O . ASP A 1 80 ? 9.024 -9.781 3.006 1.00 97.81 80 ASP A O 1
ATOM 642 N N . LYS A 1 81 ? 11.197 -9.745 2.518 1.00 97.19 81 LYS A N 1
ATOM 643 C CA . LYS A 1 81 ? 10.986 -10.088 1.105 1.00 97.19 81 LYS A CA 1
ATOM 644 C C . LYS A 1 81 ? 10.606 -11.558 0.882 1.00 97.19 81 LYS A C 1
ATOM 646 O O . LYS A 1 81 ? 10.045 -11.885 -0.158 1.00 97.19 81 LYS A O 1
ATOM 651 N N . GLY A 1 82 ? 10.895 -12.455 1.830 1.00 97.94 82 GLY A N 1
ATOM 652 C CA . GLY A 1 82 ? 10.683 -13.905 1.717 1.00 97.94 82 GLY A CA 1
ATOM 653 C C . GLY A 1 82 ? 9.215 -14.343 1.753 1.00 97.94 82 GLY A C 1
ATOM 654 O O . GLY A 1 82 ? 8.904 -15.527 1.573 1.00 97.94 82 GLY A O 1
ATOM 655 N N . ILE A 1 83 ? 8.298 -13.403 1.989 1.00 97.81 83 ILE A N 1
ATOM 656 C CA . ILE A 1 83 ? 6.851 -13.631 1.931 1.00 97.81 83 ILE A CA 1
ATOM 657 C C . ILE A 1 83 ? 6.203 -13.107 0.646 1.00 97.81 83 ILE A C 1
ATOM 659 O O . ILE A 1 83 ? 5.008 -13.320 0.450 1.00 97.81 83 ILE A O 1
ATOM 663 N N . VAL A 1 84 ? 6.963 -12.460 -0.241 1.00 98.00 84 VAL A N 1
ATOM 664 C CA . VAL A 1 84 ? 6.447 -12.001 -1.536 1.00 98.00 84 VAL A CA 1
ATOM 665 C C . VAL A 1 84 ? 5.997 -13.197 -2.378 1.00 98.00 84 VAL A C 1
ATOM 667 O O . VAL A 1 84 ? 6.598 -14.269 -2.346 1.00 98.00 84 VAL A O 1
ATOM 670 N N . GLY A 1 85 ? 4.871 -13.029 -3.071 1.00 97.62 85 GLY A N 1
ATOM 671 C CA . GLY A 1 85 ? 4.176 -14.080 -3.815 1.00 97.62 85 GLY A CA 1
ATOM 672 C C . GLY A 1 85 ? 3.243 -14.954 -2.968 1.00 97.62 85 GLY A C 1
ATOM 673 O O . GLY A 1 85 ? 2.420 -15.669 -3.533 1.00 97.62 85 GLY A O 1
ATOM 674 N N . LYS A 1 86 ? 3.312 -14.892 -1.630 1.00 98.31 86 LYS A N 1
ATOM 675 C CA . LYS A 1 86 ? 2.377 -15.609 -0.745 1.00 98.31 86 LYS A CA 1
ATOM 676 C C . LYS A 1 86 ? 1.079 -14.824 -0.568 1.00 98.31 86 LYS A C 1
ATOM 678 O O . LYS A 1 86 ? 1.046 -13.603 -0.725 1.00 98.31 86 LYS A O 1
ATOM 683 N N . THR A 1 87 ? 0.018 -15.522 -0.176 1.00 98.31 87 THR A N 1
ATOM 684 C CA . THR A 1 87 ? -1.253 -14.900 0.207 1.00 98.31 87 THR A CA 1
ATOM 685 C C . THR A 1 87 ? -1.334 -14.746 1.720 1.00 98.31 87 THR A C 1
ATOM 687 O O . THR A 1 87 ? -0.993 -15.666 2.464 1.00 98.31 87 THR A O 1
ATOM 690 N N . LYS A 1 88 ? -1.804 -13.586 2.177 1.00 98.25 88 LYS A N 1
ATOM 691 C CA . LYS A 1 88 ? -2.084 -13.294 3.582 1.00 98.25 88 LYS A CA 1
ATOM 692 C C . LYS A 1 88 ? -3.533 -12.863 3.740 1.00 98.25 88 LYS A C 1
ATOM 694 O O . LYS A 1 88 ? -3.990 -11.948 3.061 1.00 98.25 88 LYS A O 1
ATOM 699 N N . GLU A 1 89 ? -4.226 -13.514 4.661 1.00 98.31 89 GLU A N 1
ATOM 700 C CA . GLU A 1 89 ? -5.573 -13.135 5.073 1.00 98.31 89 GLU A CA 1
ATOM 701 C C . GLU A 1 89 ? -5.494 -12.119 6.221 1.00 98.31 89 GLU A C 1
ATOM 703 O O . GLU A 1 89 ? -4.696 -12.282 7.150 1.00 98.31 89 GLU A O 1
ATOM 708 N N . ILE A 1 90 ? -6.333 -11.083 6.179 1.00 97.44 90 ILE A N 1
ATOM 709 C CA . ILE A 1 90 ? -6.585 -10.203 7.325 1.00 97.44 90 ILE A CA 1
ATOM 710 C C . ILE A 1 90 ? -8.087 -10.083 7.578 1.00 97.44 90 ILE A C 1
ATOM 712 O O . ILE A 1 90 ? -8.887 -10.032 6.641 1.00 97.44 90 ILE A O 1
ATOM 716 N N . ALA A 1 91 ? -8.477 -9.990 8.849 1.00 97.06 91 ALA A N 1
ATOM 717 C CA . ALA A 1 91 ? -9.838 -9.619 9.211 1.00 97.06 91 ALA A CA 1
ATOM 718 C C . ALA A 1 91 ? -10.069 -8.145 8.858 1.00 97.06 91 ALA A C 1
ATOM 720 O O . ALA A 1 91 ? -9.244 -7.300 9.183 1.00 97.06 91 ALA A O 1
ATOM 721 N N . PHE A 1 92 ? -11.187 -7.823 8.212 1.00 96.81 92 PHE A N 1
ATOM 722 C CA . PHE A 1 92 ? -11.485 -6.482 7.722 1.00 96.81 92 PHE A CA 1
ATOM 723 C C . PHE A 1 92 ? -12.969 -6.140 7.860 1.00 96.81 92 PHE A C 1
ATOM 725 O O . PHE A 1 92 ? -13.847 -6.950 7.565 1.00 96.81 92 PHE A O 1
ATOM 732 N N . GLY A 1 93 ? -13.251 -4.912 8.284 1.00 94.56 93 GLY A N 1
ATOM 733 C CA . GLY A 1 93 ? -14.599 -4.387 8.488 1.00 94.56 93 GLY A CA 1
ATOM 734 C C . GLY A 1 93 ? -14.646 -3.401 9.650 1.00 94.56 93 GLY A C 1
ATOM 735 O O . GLY A 1 93 ? -13.645 -3.195 10.337 1.00 94.56 93 GLY A O 1
ATOM 736 N N . GLU A 1 94 ? -15.826 -2.837 9.900 1.00 94.88 94 GLU A N 1
ATOM 737 C CA . GLU A 1 94 ? -16.048 -1.753 10.874 1.00 94.88 94 GLU A CA 1
ATOM 738 C C . GLU A 1 94 ? -15.624 -2.097 12.308 1.00 94.88 94 GLU A C 1
ATOM 740 O O . GLU A 1 94 ? -15.303 -1.211 13.100 1.00 94.88 94 GLU A O 1
ATOM 745 N N . LYS A 1 95 ? -15.588 -3.387 12.661 1.00 96.62 95 LYS A N 1
ATOM 746 C CA . LYS A 1 95 ? -15.077 -3.846 13.959 1.00 96.62 95 LYS A CA 1
ATOM 747 C C . LYS A 1 95 ? -13.577 -3.571 14.129 1.00 96.62 95 LYS A C 1
ATOM 749 O O . LYS A 1 95 ? -13.143 -3.287 15.239 1.00 96.62 95 LYS A O 1
ATOM 754 N N . HIS A 1 96 ? -12.799 -3.675 13.055 1.00 97.56 96 HIS A N 1
ATOM 755 C CA . HIS A 1 96 ? -11.334 -3.600 13.093 1.00 97.56 96 HIS A CA 1
ATOM 756 C C . HIS A 1 96 ? -10.807 -2.243 12.621 1.00 97.56 96 HIS A C 1
ATOM 758 O O . HIS A 1 96 ? -9.758 -1.802 13.086 1.00 97.56 96 HIS A O 1
ATOM 764 N N . TYR A 1 97 ? -11.544 -1.574 11.731 1.00 98.19 97 TYR A N 1
ATOM 765 C CA . TYR A 1 97 ? -11.095 -0.346 11.090 1.00 98.19 97 TYR A CA 1
ATOM 766 C C . TYR A 1 97 ? -12.180 0.727 11.051 1.00 98.19 97 TYR A C 1
ATOM 768 O O . TYR A 1 97 ? -13.372 0.433 10.960 1.00 98.19 97 TYR A O 1
ATOM 776 N N . GLU A 1 98 ? -11.747 1.980 11.095 1.00 98.31 98 GLU A N 1
ATOM 777 C CA . GLU A 1 98 ? -12.562 3.170 10.879 1.00 98.31 98 GLU A CA 1
ATOM 778 C C . GLU A 1 98 ? -12.275 3.753 9.493 1.00 98.31 98 GLU A C 1
ATOM 780 O O . GLU A 1 98 ? -11.117 3.912 9.111 1.00 98.31 98 GLU A O 1
ATOM 785 N N . LEU A 1 99 ? -13.325 4.054 8.724 1.00 97.94 99 LEU A N 1
ATOM 786 C CA . LEU A 1 99 ? -13.192 4.722 7.431 1.00 97.94 99 LEU A CA 1
ATOM 787 C C . LEU A 1 99 ? -12.862 6.201 7.658 1.00 97.94 99 LEU A C 1
ATOM 789 O O . LEU A 1 99 ? -13.680 6.938 8.200 1.00 97.94 99 LEU A O 1
ATOM 793 N N . ILE A 1 100 ? -11.697 6.636 7.187 1.00 98.06 100 ILE A N 1
ATOM 794 C CA . ILE A 1 100 ? -11.221 8.023 7.327 1.00 98.06 100 ILE A CA 1
ATOM 795 C C . ILE A 1 100 ? -11.206 8.781 5.992 1.00 98.06 100 ILE A C 1
ATOM 797 O O . ILE A 1 100 ? -11.032 9.996 5.968 1.00 98.06 100 ILE A O 1
ATOM 801 N N . ASP A 1 101 ? -11.385 8.070 4.876 1.00 97.81 101 ASP A N 1
ATOM 802 C CA . ASP A 1 101 ? -11.420 8.624 3.525 1.00 97.81 101 ASP A CA 1
ATOM 803 C C . ASP A 1 101 ? -12.204 7.698 2.592 1.00 97.81 101 ASP A C 1
ATOM 805 O O . ASP A 1 101 ? -11.897 6.512 2.501 1.00 97.81 101 ASP A O 1
ATOM 809 N N . LYS A 1 102 ? -13.180 8.235 1.855 1.00 96.94 102 LYS A N 1
ATOM 810 C CA . LYS A 1 102 ? -14.041 7.467 0.939 1.00 96.94 102 LYS A CA 1
ATOM 811 C C . LYS A 1 102 ? -13.369 7.092 -0.388 1.00 96.94 102 LYS A C 1
ATOM 813 O O . LYS A 1 102 ? -13.942 6.334 -1.170 1.00 96.94 102 LYS A O 1
ATOM 818 N N . GLY A 1 103 ? -12.176 7.615 -0.678 1.00 96.00 103 GLY A N 1
ATOM 819 C CA . GLY A 1 103 ? -11.508 7.386 -1.959 1.00 96.00 103 GLY A CA 1
ATOM 820 C C . GLY A 1 103 ? -12.244 8.059 -3.120 1.00 96.00 103 GLY A C 1
ATOM 821 O O . GLY A 1 103 ? -12.422 7.470 -4.190 1.00 96.00 103 GLY A O 1
ATOM 822 N N . GLU A 1 104 ? -12.755 9.265 -2.877 1.00 94.81 104 GLU A N 1
ATOM 823 C CA . GLU A 1 104 ? -13.511 10.072 -3.835 1.00 94.81 104 GLU A CA 1
ATOM 824 C C . GLU A 1 104 ? -12.696 11.316 -4.192 1.00 94.81 104 GLU A C 1
ATOM 826 O O . GLU A 1 104 ? -12.713 12.326 -3.494 1.00 94.81 104 GLU A O 1
ATOM 831 N N . ASN A 1 105 ? -11.926 11.218 -5.274 1.00 94.06 105 ASN A N 1
ATOM 832 C CA . ASN A 1 105 ? -11.147 12.315 -5.837 1.00 94.06 105 ASN A CA 1
ATOM 833 C C . ASN A 1 105 ? -10.871 12.029 -7.320 1.00 94.06 105 ASN A C 1
ATOM 835 O O . ASN A 1 105 ? -10.818 10.872 -7.726 1.00 94.06 105 ASN A O 1
ATOM 839 N N . VAL A 1 106 ? -10.659 13.069 -8.126 1.00 96.00 106 VAL A N 1
ATOM 840 C CA . VAL A 1 106 ? -10.339 12.929 -9.559 1.00 96.00 106 VAL A CA 1
ATOM 841 C C . VAL A 1 106 ? -8.993 12.238 -9.814 1.00 96.00 106 VAL A C 1
ATOM 843 O O . VAL A 1 106 ? -8.792 11.667 -10.879 1.00 96.00 106 VAL A O 1
ATOM 846 N N . LEU A 1 107 ? -8.078 12.278 -8.842 1.00 95.94 107 LEU A N 1
ATOM 847 C CA . LEU A 1 107 ? -6.781 11.598 -8.874 1.00 95.94 107 LEU A CA 1
ATOM 848 C C . LEU A 1 107 ? -6.771 10.286 -8.076 1.00 95.94 107 LEU A C 1
ATOM 850 O O . LEU A 1 107 ? -5.730 9.624 -8.032 1.00 95.94 107 LEU A O 1
ATOM 854 N N . ALA A 1 108 ? -7.893 9.917 -7.443 1.00 97.12 108 ALA A N 1
ATOM 855 C CA . ALA A 1 108 ? -8.030 8.641 -6.751 1.00 97.12 108 ALA A CA 1
ATOM 856 C C . ALA A 1 108 ? -7.719 7.507 -7.729 1.00 97.12 108 ALA A C 1
ATOM 858 O O . ALA A 1 108 ? -8.289 7.452 -8.818 1.00 97.12 108 ALA A O 1
ATOM 859 N N . GLY A 1 109 ? -6.792 6.633 -7.361 1.00 97.38 109 GLY A N 1
ATOM 860 C CA . GLY A 1 109 ? -6.381 5.541 -8.229 1.00 97.38 109 GLY A CA 1
ATOM 861 C C . GLY A 1 109 ? -5.081 4.880 -7.800 1.00 97.38 109 GLY A C 1
ATOM 862 O O . GLY A 1 109 ? -4.297 5.424 -7.014 1.00 97.38 109 GLY A O 1
ATOM 863 N N . ASN A 1 110 ? -4.832 3.701 -8.356 1.00 97.44 110 ASN A N 1
ATOM 864 C CA . ASN A 1 110 ? -3.547 3.023 -8.290 1.00 97.44 110 ASN A CA 1
ATOM 865 C C . ASN A 1 110 ? -2.749 3.256 -9.583 1.00 97.44 110 ASN A C 1
ATOM 867 O O . ASN A 1 110 ? -2.904 2.562 -10.588 1.00 97.44 110 ASN A O 1
ATOM 871 N N . TRP A 1 111 ? -1.857 4.240 -9.554 1.00 97.38 111 TRP A N 1
ATOM 872 C CA . TRP A 1 111 ? -1.111 4.689 -10.724 1.00 97.38 111 TRP A CA 1
ATOM 873 C C . TRP A 1 111 ? 0.244 3.998 -10.826 1.00 97.38 111 TRP A C 1
ATOM 875 O O . TRP A 1 111 ? 1.072 4.089 -9.921 1.00 97.38 111 TRP A O 1
ATOM 885 N N . ARG A 1 112 ? 0.531 3.372 -11.969 1.00 96.06 112 ARG A N 1
ATOM 886 C CA . ARG A 1 112 ? 1.866 2.847 -12.292 1.00 96.06 112 ARG A CA 1
ATOM 887 C C . ARG A 1 112 ? 2.656 3.863 -13.110 1.00 96.06 112 ARG A C 1
ATOM 889 O O . ARG A 1 112 ? 2.188 4.321 -14.148 1.00 96.06 112 ARG A O 1
ATOM 896 N N . MET A 1 113 ? 3.903 4.125 -12.724 1.00 94.44 113 MET A N 1
ATOM 897 C CA . MET A 1 113 ? 4.831 4.897 -13.557 1.00 94.44 113 MET A CA 1
ATOM 898 C C . MET A 1 113 ? 5.111 4.161 -14.881 1.00 94.44 113 MET A C 1
ATOM 900 O O . MET A 1 113 ? 5.692 3.072 -14.885 1.00 94.44 113 MET A O 1
ATOM 904 N N . SER A 1 114 ? 4.704 4.758 -16.003 1.00 93.44 114 SER A N 1
ATOM 905 C CA . SER A 1 114 ? 4.835 4.204 -17.361 1.00 93.44 114 SER A CA 1
ATOM 906 C C . SER A 1 114 ? 6.094 4.642 -18.107 1.00 93.44 114 SER A C 1
ATOM 908 O O . SER A 1 114 ? 6.361 4.126 -19.185 1.00 93.44 114 SER A O 1
ATOM 910 N N . GLY A 1 115 ? 6.876 5.568 -17.559 1.00 93.25 115 GLY A N 1
ATOM 911 C CA . GLY A 1 115 ? 8.082 6.074 -18.202 1.00 93.25 115 GLY A CA 1
ATOM 912 C C . GLY A 1 115 ? 8.720 7.208 -17.416 1.00 93.25 115 GLY A C 1
ATOM 913 O O . GLY A 1 115 ? 8.231 7.601 -16.354 1.00 93.25 115 GLY A O 1
ATOM 914 N N . ARG A 1 116 ? 9.830 7.723 -17.937 1.00 92.12 116 ARG A N 1
ATOM 915 C CA . ARG A 1 116 ? 10.533 8.899 -17.420 1.00 92.12 116 ARG A CA 1
ATOM 916 C C . ARG A 1 116 ? 10.658 9.931 -18.528 1.00 92.12 116 ARG A C 1
ATOM 918 O O . ARG A 1 116 ? 10.991 9.582 -19.656 1.00 92.12 116 ARG A O 1
ATOM 925 N N . LYS A 1 117 ? 10.413 11.192 -18.188 1.00 93.44 117 LYS A N 1
ATOM 926 C CA . LYS A 1 117 ? 10.641 12.331 -19.073 1.00 93.44 117 LYS A CA 1
ATOM 927 C C . LYS A 1 117 ? 11.897 13.066 -18.608 1.00 93.44 117 LYS A C 1
ATOM 929 O O . LYS A 1 117 ? 11.947 13.484 -17.456 1.00 93.44 117 LYS A O 1
ATOM 934 N N . ASN A 1 118 ? 12.874 13.220 -19.497 1.00 92.50 118 ASN A N 1
ATOM 935 C CA . ASN A 1 118 ? 14.117 13.957 -19.273 1.00 92.50 118 ASN A CA 1
ATOM 936 C C . ASN A 1 118 ? 14.220 15.056 -20.339 1.00 92.50 118 ASN A C 1
ATOM 938 O O . ASN A 1 118 ? 14.551 14.777 -21.490 1.00 92.50 118 ASN A O 1
ATOM 942 N N . GLY A 1 119 ? 13.889 16.298 -19.972 1.00 93.12 119 GLY A N 1
ATOM 943 C CA . GLY A 1 119 ? 13.702 17.369 -20.956 1.00 93.12 119 GLY A CA 1
ATOM 944 C C . GLY A 1 119 ? 12.596 16.996 -21.947 1.00 93.12 119 GLY A C 1
ATOM 945 O O . GLY A 1 119 ? 11.500 16.619 -21.530 1.00 93.12 119 GLY A O 1
ATOM 946 N N . ASP A 1 120 ? 12.901 17.033 -23.241 1.00 94.06 120 ASP A N 1
ATOM 947 C CA . ASP A 1 120 ? 11.966 16.644 -24.305 1.00 94.06 120 ASP A CA 1
ATOM 948 C C . ASP A 1 120 ? 11.984 15.141 -24.623 1.00 94.06 120 ASP A C 1
ATOM 950 O O . ASP A 1 120 ? 11.130 14.652 -25.360 1.00 94.06 120 ASP A O 1
ATOM 954 N N . GLN A 1 121 ? 12.920 14.377 -24.051 1.00 94.31 121 GLN A N 1
ATOM 955 C CA . GLN A 1 121 ? 13.011 12.938 -24.282 1.00 94.31 121 GLN A CA 1
ATOM 956 C C . GLN A 1 121 ? 12.097 12.169 -23.330 1.00 94.31 121 GLN A C 1
ATOM 958 O O . GLN A 1 121 ? 12.111 12.379 -22.113 1.00 94.31 121 GLN A O 1
ATOM 963 N N . PHE A 1 122 ? 11.337 11.223 -23.879 1.00 93.00 122 PHE A N 1
ATOM 964 C CA . PHE A 1 122 ? 10.538 10.277 -23.109 1.00 93.00 122 PHE A CA 1
ATOM 965 C C . PHE A 1 122 ? 11.119 8.870 -23.241 1.00 93.00 122 PHE A C 1
ATOM 967 O O . PHE A 1 122 ? 11.341 8.377 -24.343 1.00 93.00 122 PHE A O 1
ATOM 974 N N . THR A 1 123 ? 11.373 8.217 -22.111 1.00 94.00 123 THR A N 1
ATOM 975 C CA . THR A 1 123 ? 11.792 6.814 -22.049 1.00 94.00 123 THR A CA 1
ATOM 976 C C . THR A 1 123 ? 10.670 5.991 -21.442 1.00 94.00 123 THR A C 1
ATOM 978 O O . THR A 1 123 ? 10.304 6.193 -20.281 1.00 94.00 123 THR A O 1
ATOM 981 N N . GLU A 1 124 ? 10.143 5.041 -22.206 1.00 92.38 124 GLU A N 1
ATOM 982 C CA . GLU A 1 124 ? 9.103 4.135 -21.730 1.00 92.38 124 GLU A CA 1
ATOM 983 C C . GLU A 1 124 ? 9.612 3.156 -20.667 1.00 92.38 124 GLU A C 1
ATOM 985 O O . GLU A 1 124 ? 10.744 2.671 -20.687 1.00 92.38 124 GLU A O 1
ATOM 990 N N . ASN A 1 125 ? 8.722 2.833 -19.736 1.00 90.50 125 ASN A N 1
ATOM 991 C CA . ASN A 1 125 ? 8.876 1.780 -18.751 1.00 90.50 125 ASN A CA 1
ATOM 992 C C . ASN A 1 125 ? 7.722 0.777 -18.934 1.00 90.50 125 ASN A C 1
ATOM 994 O O . ASN A 1 125 ? 6.655 0.955 -18.329 1.00 90.50 125 ASN A O 1
ATOM 998 N N . PRO A 1 126 ? 7.898 -0.254 -19.783 1.00 90.38 126 PRO A N 1
ATOM 999 C CA . PRO A 1 126 ? 6.865 -1.257 -20.004 1.00 90.38 126 PRO A CA 1
ATOM 1000 C C . PRO A 1 126 ? 6.593 -2.043 -18.717 1.00 90.38 126 PRO A C 1
ATOM 1002 O O . PRO A 1 126 ? 7.369 -2.010 -17.759 1.00 90.38 126 PRO A O 1
ATOM 1005 N N . LEU A 1 127 ? 5.472 -2.766 -18.682 1.00 91.25 127 LEU A N 1
ATOM 1006 C CA . LEU A 1 127 ? 5.118 -3.568 -17.514 1.00 91.25 127 LEU A CA 1
ATOM 1007 C C . LEU A 1 127 ? 6.179 -4.656 -17.280 1.00 91.25 127 LEU A C 1
ATOM 1009 O O . LEU A 1 127 ? 6.399 -5.507 -18.136 1.00 91.25 127 LEU A O 1
ATOM 1013 N N . ARG A 1 128 ? 6.835 -4.616 -16.118 1.00 93.06 128 ARG A N 1
ATOM 1014 C CA . ARG A 1 128 ? 7.892 -5.550 -15.697 1.00 93.06 128 ARG A CA 1
ATOM 1015 C C . ARG A 1 128 ? 7.734 -5.898 -14.215 1.00 93.06 128 ARG A C 1
ATOM 1017 O O . ARG A 1 128 ? 6.860 -5.351 -13.539 1.00 93.06 128 ARG A O 1
ATOM 1024 N N . ALA A 1 129 ? 8.576 -6.796 -13.711 1.00 95.50 129 ALA A N 1
ATOM 1025 C CA . ALA A 1 129 ? 8.614 -7.179 -12.298 1.00 95.50 129 ALA A CA 1
ATOM 1026 C C . ALA A 1 129 ? 8.902 -5.984 -11.375 1.00 95.50 129 ALA A C 1
ATOM 1028 O O . ALA A 1 129 ? 8.216 -5.777 -10.374 1.00 95.50 129 ALA A O 1
ATOM 1029 N N . ARG A 1 130 ? 9.871 -5.142 -11.764 1.00 96.06 130 ARG A N 1
ATOM 1030 C CA . ARG A 1 130 ? 10.161 -3.871 -11.094 1.00 96.06 130 ARG A CA 1
ATOM 1031 C C . ARG A 1 130 ? 9.090 -2.839 -11.431 1.00 96.06 130 ARG A C 1
ATOM 1033 O O . ARG A 1 130 ? 8.911 -2.480 -12.596 1.00 96.06 130 ARG A O 1
ATOM 1040 N N . ARG A 1 131 ? 8.405 -2.326 -10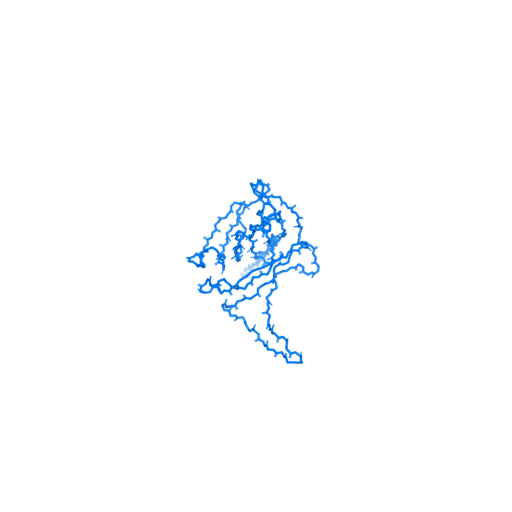.412 1.00 95.56 131 ARG A N 1
ATOM 1041 C CA . ARG A 1 131 ? 7.273 -1.405 -10.547 1.00 95.56 131 ARG A CA 1
ATOM 1042 C C . ARG A 1 131 ? 7.406 -0.250 -9.567 1.00 95.56 131 ARG A C 1
ATOM 1044 O O . ARG A 1 131 ? 7.884 -0.414 -8.448 1.00 95.56 131 ARG A O 1
ATOM 1051 N N . THR A 1 132 ? 6.953 0.922 -9.994 1.00 96.94 132 THR A N 1
ATOM 1052 C CA . THR A 1 132 ? 6.729 2.056 -9.099 1.00 96.94 132 THR A CA 1
ATOM 1053 C C . THR A 1 132 ? 5.263 2.419 -9.176 1.00 96.94 132 THR A C 1
ATOM 1055 O O . THR A 1 132 ? 4.773 2.760 -10.257 1.00 96.94 132 THR A O 1
ATOM 1058 N N . TYR A 1 133 ? 4.582 2.314 -8.042 1.00 97.50 133 TYR A N 1
ATOM 1059 C CA . TYR A 1 133 ? 3.183 2.682 -7.915 1.00 97.50 133 TYR A CA 1
ATOM 1060 C C . TYR A 1 133 ? 3.037 3.980 -7.124 1.00 97.50 133 TYR A C 1
ATOM 1062 O O . TYR A 1 133 ? 3.925 4.376 -6.363 1.00 97.50 133 TYR A O 1
ATOM 1070 N N . LYS A 1 134 ? 1.892 4.624 -7.306 1.00 97.81 134 LYS A N 1
ATOM 1071 C CA . LYS A 1 134 ? 1.350 5.686 -6.470 1.00 97.81 134 LYS A CA 1
ATOM 1072 C C . LYS A 1 134 ? -0.097 5.319 -6.199 1.00 97.81 134 LYS A C 1
ATOM 1074 O O . LYS A 1 134 ? -0.897 5.298 -7.129 1.00 97.81 134 LYS A O 1
ATOM 1079 N N . LEU A 1 135 ? -0.416 5.020 -4.951 1.00 98.19 135 LEU A N 1
ATOM 1080 C CA . LEU A 1 135 ? -1.770 4.711 -4.539 1.00 98.19 135 LEU A CA 1
ATOM 1081 C C . LEU A 1 135 ? -2.367 5.946 -3.875 1.00 98.19 135 LEU A C 1
ATOM 1083 O O . LEU A 1 135 ? -1.848 6.438 -2.872 1.00 98.19 135 LEU A O 1
ATOM 1087 N N . LEU A 1 136 ? -3.418 6.472 -4.493 1.00 98.19 136 LEU A N 1
ATOM 1088 C CA . LEU A 1 136 ? -4.141 7.655 -4.060 1.00 98.19 136 LEU A CA 1
ATOM 1089 C C . LEU A 1 136 ? -5.568 7.252 -3.718 1.00 98.19 136 LEU A C 1
ATOM 1091 O O . LEU A 1 136 ? -6.240 6.584 -4.503 1.00 98.19 136 LEU A O 1
ATOM 1095 N N . THR A 1 137 ? -6.029 7.684 -2.551 1.00 96.19 137 THR A N 1
ATOM 1096 C CA . THR A 1 137 ? -7.448 7.626 -2.182 1.00 96.19 137 THR A CA 1
ATOM 1097 C C . THR A 1 137 ? -8.067 8.994 -2.461 1.00 96.19 137 THR A C 1
ATOM 1099 O O . THR A 1 137 ? -8.176 9.349 -3.627 1.00 96.19 137 THR A O 1
ATOM 1102 N N . GLY A 1 138 ? -8.427 9.799 -1.464 1.00 93.38 138 GLY A N 1
ATOM 1103 C CA . GLY A 1 138 ? -8.779 11.212 -1.668 1.00 93.38 138 GLY A CA 1
ATOM 1104 C C . GLY A 1 138 ? -7.826 12.180 -0.968 1.00 93.38 138 GLY A C 1
ATOM 1105 O O . GLY A 1 138 ? -7.399 13.184 -1.528 1.00 93.38 138 GLY A O 1
ATOM 1106 N N . THR A 1 139 ? -7.453 11.829 0.251 1.00 95.62 139 THR A N 1
ATOM 1107 C CA . THR A 1 139 ? -6.688 12.589 1.241 1.00 95.62 139 THR A CA 1
ATOM 1108 C C . THR A 1 139 ? -5.478 11.802 1.746 1.00 95.62 139 THR A C 1
ATOM 1110 O O . THR A 1 139 ? -4.764 12.265 2.637 1.00 95.62 139 THR A O 1
ATOM 1113 N N . ARG A 1 140 ? -5.253 10.589 1.223 1.00 96.69 140 ARG A N 1
ATOM 1114 C CA . ARG A 1 140 ? -4.063 9.776 1.494 1.00 96.69 140 ARG A CA 1
ATOM 1115 C C . ARG A 1 140 ? -3.362 9.401 0.201 1.00 96.69 140 ARG A C 1
ATOM 1117 O O . ARG A 1 140 ? -3.994 9.158 -0.831 1.00 96.69 140 ARG A O 1
ATOM 1124 N N . PHE A 1 141 ? -2.047 9.327 0.309 1.00 96.50 141 PHE A N 1
ATOM 1125 C CA . PHE A 1 141 ? -1.129 9.008 -0.763 1.00 96.50 141 PHE A CA 1
ATOM 1126 C C . PHE A 1 141 ? -0.031 8.106 -0.206 1.00 96.50 141 PHE A C 1
ATOM 1128 O O . PHE A 1 141 ? 0.469 8.333 0.889 1.00 96.50 141 PHE A O 1
ATOM 1135 N N . GLN A 1 142 ? 0.349 7.092 -0.973 1.00 98.06 142 GLN A N 1
ATOM 1136 C CA . GLN A 1 142 ? 1.540 6.297 -0.715 1.00 98.06 142 GLN A CA 1
ATOM 1137 C C . GLN A 1 142 ? 2.170 5.946 -2.059 1.00 98.06 142 GLN A C 1
ATOM 1139 O O . GLN A 1 142 ? 1.501 5.406 -2.940 1.00 98.06 142 GLN A O 1
ATOM 1144 N N . TRP A 1 143 ? 3.460 6.218 -2.240 1.00 98.06 143 TRP A N 1
ATOM 1145 C CA . TRP A 1 143 ? 4.227 5.677 -3.363 1.00 98.06 143 TRP A CA 1
ATOM 1146 C C . TRP A 1 143 ? 5.132 4.541 -2.900 1.00 98.06 143 TRP A C 1
ATOM 1148 O O . TRP A 1 143 ? 5.558 4.512 -1.750 1.00 98.06 143 TRP A O 1
ATOM 1158 N N . MET A 1 144 ? 5.424 3.594 -3.789 1.00 98.31 144 MET A N 1
ATOM 1159 C CA . MET A 1 144 ? 6.266 2.437 -3.492 1.00 98.31 144 MET A CA 1
ATOM 1160 C C . MET A 1 144 ? 7.069 2.040 -4.729 1.00 98.31 144 MET A C 1
ATOM 1162 O O . MET A 1 144 ? 6.545 2.056 -5.845 1.00 98.31 144 MET A O 1
ATOM 1166 N N . ALA A 1 145 ? 8.339 1.689 -4.539 1.00 98.00 145 ALA A N 1
ATOM 1167 C CA . ALA A 1 145 ? 9.201 1.120 -5.570 1.00 98.00 145 ALA A CA 1
ATOM 1168 C C . ALA A 1 145 ? 9.563 -0.314 -5.179 1.00 98.00 145 ALA A C 1
ATOM 1170 O O . ALA A 1 145 ? 10.220 -0.536 -4.164 1.00 98.00 145 ALA A O 1
ATOM 1171 N N . ILE A 1 146 ? 9.091 -1.276 -5.970 1.00 98.19 146 ILE A N 1
ATOM 1172 C CA . ILE A 1 146 ? 9.073 -2.695 -5.608 1.00 98.19 146 ILE A CA 1
ATOM 1173 C C . ILE A 1 146 ? 9.507 -3.572 -6.780 1.00 98.19 146 ILE A C 1
ATOM 1175 O O . ILE A 1 146 ? 9.430 -3.155 -7.939 1.00 98.19 146 ILE A O 1
ATOM 1179 N N . ASN A 1 147 ? 9.890 -4.807 -6.491 1.00 98.06 147 ASN A N 1
ATOM 1180 C CA . ASN A 1 147 ? 10.032 -5.880 -7.461 1.00 98.06 147 ASN A CA 1
ATOM 1181 C C . ASN A 1 147 ? 9.176 -7.068 -7.019 1.00 98.06 147 ASN A C 1
ATOM 1183 O O . ASN A 1 147 ? 9.453 -7.677 -5.993 1.00 98.06 147 ASN A O 1
ATOM 1187 N N . ILE A 1 148 ? 8.137 -7.386 -7.791 1.00 97.19 148 ILE A N 1
ATOM 1188 C CA . ILE A 1 148 ? 7.156 -8.405 -7.394 1.00 97.19 148 ILE A CA 1
ATOM 1189 C C . ILE A 1 148 ? 7.654 -9.849 -7.555 1.00 97.19 148 ILE A C 1
ATOM 1191 O O . ILE A 1 148 ? 7.052 -10.748 -6.982 1.00 97.19 148 ILE A O 1
ATOM 1195 N N . ASP A 1 149 ? 8.743 -10.067 -8.299 1.00 96.56 149 ASP A N 1
ATOM 1196 C CA . ASP A 1 149 ? 9.309 -11.405 -8.514 1.00 96.56 149 ASP A CA 1
ATOM 1197 C C . ASP A 1 149 ? 10.393 -11.705 -7.472 1.00 96.56 149 ASP A C 1
ATOM 1199 O O . ASP A 1 149 ? 10.468 -12.803 -6.931 1.00 96.56 149 ASP A O 1
ATOM 1203 N N . THR A 1 150 ? 11.245 -10.716 -7.175 1.00 97.12 150 THR A N 1
ATOM 1204 C CA . THR A 1 150 ? 12.359 -10.881 -6.221 1.00 97.12 150 THR A CA 1
ATOM 1205 C C . THR A 1 150 ? 12.007 -10.461 -4.795 1.00 97.12 150 THR A C 1
ATOM 1207 O O . THR A 1 150 ? 12.774 -10.723 -3.866 1.00 97.12 150 THR A O 1
ATOM 1210 N N . GLY A 1 151 ? 10.892 -9.748 -4.627 1.00 96.12 151 GLY A N 1
ATOM 1211 C CA . GLY A 1 151 ? 10.476 -9.110 -3.384 1.00 96.12 151 GLY A CA 1
ATOM 1212 C C . GLY A 1 151 ? 11.328 -7.916 -2.954 1.00 96.12 151 GLY A C 1
ATOM 1213 O O . GLY A 1 151 ? 11.175 -7.429 -1.837 1.00 96.12 151 GLY A O 1
ATOM 1214 N N . GLU A 1 152 ? 12.237 -7.435 -3.806 1.00 97.88 152 GLU A N 1
ATOM 1215 C CA . GLU A 1 152 ? 13.061 -6.270 -3.489 1.00 97.88 152 GLU A CA 1
ATOM 1216 C C . GLU A 1 152 ? 12.190 -5.026 -3.264 1.00 97.88 152 GLU A C 1
ATOM 1218 O O . GLU A 1 152 ? 11.382 -4.643 -4.114 1.00 97.88 152 GLU A O 1
ATOM 1223 N N . PHE A 1 153 ? 12.387 -4.375 -2.120 1.00 98.06 153 PHE A N 1
ATOM 1224 C CA . PHE A 1 153 ? 11.729 -3.129 -1.751 1.00 98.06 153 PHE A CA 1
ATOM 1225 C C . PHE A 1 153 ? 12.760 -1.999 -1.754 1.00 98.06 153 PHE A C 1
ATOM 1227 O O . PHE A 1 153 ? 13.680 -1.988 -0.941 1.00 98.06 153 PHE A O 1
ATOM 1234 N N . SER A 1 154 ? 12.618 -1.049 -2.680 1.00 97.25 154 SER A N 1
ATOM 1235 C CA . SER A 1 154 ? 13.575 0.055 -2.842 1.00 97.25 154 SER A CA 1
ATOM 1236 C C . SER A 1 154 ? 13.182 1.318 -2.073 1.00 97.25 154 SER A C 1
ATOM 1238 O O . SER A 1 154 ? 14.007 2.216 -1.934 1.00 97.25 154 SER A O 1
ATOM 1240 N N . GLY A 1 155 ? 11.933 1.432 -1.614 1.00 97.00 155 GLY A N 1
ATOM 1241 C CA . GLY A 1 155 ? 11.492 2.571 -0.813 1.00 97.00 155 GLY A CA 1
ATOM 1242 C C . GLY A 1 155 ? 10.016 2.917 -0.958 1.00 97.00 155 GLY A C 1
ATOM 1243 O O . GLY A 1 155 ? 9.306 2.410 -1.834 1.00 97.00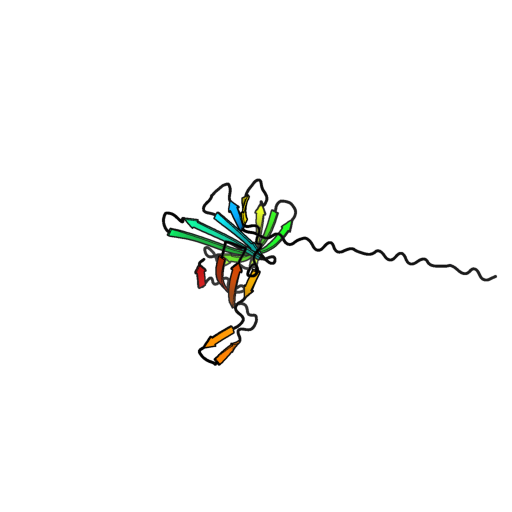 155 GLY A O 1
ATOM 1244 N N . THR A 1 156 ? 9.574 3.813 -0.078 1.00 98.25 156 THR A N 1
ATOM 1245 C CA . THR A 1 156 ? 8.207 4.326 -0.009 1.00 98.25 156 THR A CA 1
ATOM 1246 C C . THR A 1 156 ? 8.176 5.738 0.579 1.00 98.25 156 THR A C 1
ATOM 1248 O O . THR A 1 156 ? 9.150 6.184 1.184 1.00 98.25 156 THR A O 1
ATOM 1251 N N . GLY A 1 157 ? 7.050 6.428 0.430 1.00 94.81 157 GLY A N 1
ATOM 1252 C CA . GLY A 1 157 ? 6.745 7.666 1.145 1.00 94.81 157 GLY A CA 1
ATOM 1253 C C . GLY A 1 157 ? 5.351 8.187 0.808 1.00 94.81 157 GLY A C 1
ATOM 1254 O O . GLY A 1 157 ? 4.711 7.682 -0.121 1.00 94.81 157 GLY A O 1
ATOM 1255 N N . GLY A 1 158 ? 4.888 9.181 1.559 1.00 88.06 158 GLY A N 1
ATOM 1256 C CA . GLY A 1 158 ? 3.576 9.797 1.392 1.00 88.06 158 GLY A CA 1
ATOM 1257 C C . GLY A 1 158 ? 3.121 10.527 2.638 1.00 88.06 158 GLY A C 1
ATOM 1258 O O . GLY A 1 158 ? 3.636 10.178 3.724 1.00 88.06 158 GLY A O 1
#

Nearest PDB structures (foldseek):
  3nom-assembly2_B  TM=1.947E-01  e=4.019E-01  Zymomonas mobilis subsp. mobilis ATCC 10988
  4ua3-assembly1_A  TM=4.656E-01  e=5.011E+00  Schizosaccharomyces pombe 972h-
  4r8o-assembly1_A  TM=2.437E-01  e=3.291E+00  Phocaeicola vulgatus ATCC 8482
  7nie-assembly1_C  TM=2.879E-01  e=8.477E+00  Sus scrofa